Protein AF-A0A419HDW2-F1 (afdb_monomer_lite)

Sequence (136 aa):
MPSTAQEIQAGAQLYGDLRALRSAAEVYADDGRHPENVVVALKNVARVCQGLLAAGWRPTLLENRPSVADLAIEVTNLITVPELTIWKVRPPETKGEKARYRPSLITLASQLEPVCALLKPPSDVPPASTGGDAAQ

Foldseek 3Di:
DDDPVVQLVLLLQLLVLLVQLLVQLVVCLVPVPDLVSNLVSLVSNLVSLVVCVVVVPDFDPPPPATGVNRLSVVLNVLCVPVLNVCSNVPRDDDPVNSVVCSVSSVVSSVVSVVSSVRSPRDPPDPDPPPDDDPDD

Structure (mmCIF, N/CA/C/O backbone):
data_AF-A0A419HDW2-F1
#
_entry.id   AF-A0A419HDW2-F1
#
loop_
_atom_site.group_PDB
_atom_site.id
_atom_site.type_symbol
_atom_site.label_atom_id
_atom_site.label_alt_id
_atom_site.label_comp_id
_atom_site.label_asym_id
_atom_site.label_entity_id
_atom_site.label_seq_id
_atom_site.pdbx_PDB_ins_code
_atom_site.Cartn_x
_atom_site.Cartn_y
_atom_site.Cartn_z
_atom_site.occupancy
_atom_site.B_iso_or_equiv
_atom_site.auth_seq_id
_atom_site.auth_comp_id
_atom_site.auth_asym_id
_atom_site.auth_atom_id
_atom_site.pdbx_PDB_model_num
ATOM 1 N N . MET A 1 1 ? 20.399 -0.779 -18.180 1.00 51.03 1 MET A N 1
ATOM 2 C CA . MET A 1 1 ? 19.063 -0.324 -17.742 1.00 51.03 1 MET A CA 1
ATOM 3 C C . MET A 1 1 ? 18.105 -1.502 -17.851 1.00 51.03 1 MET A C 1
ATOM 5 O O . MET A 1 1 ? 18.317 -2.300 -18.762 1.00 51.03 1 MET A O 1
ATOM 9 N N . PRO A 1 2 ? 17.123 -1.645 -16.942 1.00 57.00 2 PRO A N 1
ATOM 10 C CA . PRO A 1 2 ? 16.031 -2.605 -17.101 1.00 57.00 2 PRO A CA 1
ATOM 11 C C . PRO A 1 2 ? 15.308 -2.364 -18.428 1.00 57.00 2 PRO A C 1
ATOM 13 O O . PRO A 1 2 ? 15.248 -1.227 -18.894 1.00 57.00 2 PRO A O 1
ATOM 16 N N . SER A 1 3 ? 14.791 -3.416 -19.056 1.00 69.88 3 SER A N 1
ATOM 17 C CA . SER A 1 3 ? 14.035 -3.267 -20.303 1.00 69.88 3 SER A CA 1
ATOM 18 C C . SER A 1 3 ? 12.607 -2.781 -20.032 1.00 69.88 3 SER A C 1
ATOM 20 O O . SER A 1 3 ? 12.057 -3.021 -18.958 1.00 69.88 3 SER A O 1
ATOM 22 N N . THR A 1 4 ? 11.956 -2.183 -21.034 1.00 71.12 4 THR A N 1
ATOM 23 C CA . THR A 1 4 ? 10.525 -1.823 -20.984 1.00 71.12 4 THR A CA 1
ATOM 24 C C . THR A 1 4 ? 9.644 -3.011 -20.574 1.00 71.12 4 THR A C 1
ATOM 26 O O . THR A 1 4 ? 8.677 -2.847 -19.839 1.00 71.12 4 THR A O 1
ATOM 29 N N . ALA A 1 5 ? 10.004 -4.233 -20.983 1.00 75.06 5 ALA A N 1
ATOM 30 C CA . ALA A 1 5 ? 9.298 -5.447 -20.576 1.00 75.06 5 ALA A CA 1
ATOM 31 C C . ALA A 1 5 ? 9.395 -5.715 -19.059 1.00 75.06 5 ALA A C 1
ATOM 33 O O . ALA A 1 5 ? 8.409 -6.126 -18.452 1.00 75.06 5 ALA A O 1
ATOM 34 N N . GLN A 1 6 ? 10.547 -5.441 -18.434 1.00 74.06 6 GLN A N 1
ATOM 35 C CA . GLN A 1 6 ? 10.721 -5.563 -16.981 1.00 74.06 6 GLN A CA 1
ATOM 36 C C . GLN A 1 6 ? 9.932 -4.490 -16.219 1.00 74.06 6 GLN A C 1
ATOM 38 O O . GLN A 1 6 ? 9.345 -4.801 -15.182 1.00 74.06 6 GLN A O 1
ATOM 43 N N . GLU A 1 7 ? 9.862 -3.259 -16.738 1.00 70.69 7 GLU A N 1
ATOM 44 C CA . GLU A 1 7 ? 9.018 -2.200 -16.158 1.00 70.69 7 GLU A CA 1
ATOM 45 C C . GLU A 1 7 ? 7.531 -2.565 -16.207 1.00 70.69 7 GLU A C 1
ATOM 47 O O . GLU A 1 7 ? 6.835 -2.458 -15.198 1.00 70.69 7 GLU A O 1
ATOM 52 N N . ILE A 1 8 ? 7.054 -3.069 -17.349 1.00 73.94 8 ILE A N 1
ATOM 53 C CA . ILE A 1 8 ? 5.665 -3.519 -17.510 1.00 73.94 8 ILE A CA 1
ATOM 54 C C . ILE A 1 8 ? 5.355 -4.668 -16.545 1.00 73.94 8 ILE A C 1
ATOM 56 O O . ILE A 1 8 ? 4.331 -4.641 -15.859 1.00 73.94 8 ILE A O 1
ATOM 60 N N . GLN A 1 9 ? 6.242 -5.663 -16.454 1.00 79.12 9 GLN A N 1
ATOM 61 C CA . GLN A 1 9 ? 6.035 -6.823 -15.590 1.00 79.12 9 GLN A CA 1
ATOM 62 C C . GLN A 1 9 ? 5.960 -6.429 -14.113 1.00 79.12 9 GLN A C 1
ATOM 64 O O . GLN A 1 9 ? 5.050 -6.869 -13.408 1.00 79.12 9 GLN A O 1
ATOM 69 N N . ALA A 1 10 ? 6.881 -5.597 -13.626 1.00 79.25 10 ALA A N 1
ATOM 70 C CA . ALA A 1 10 ? 6.835 -5.222 -12.220 1.00 79.25 10 ALA A CA 1
ATOM 71 C C . ALA A 1 10 ? 5.755 -4.176 -11.915 1.00 79.25 10 ALA A C 1
ATOM 73 O O . ALA A 1 10 ? 5.220 -4.186 -10.810 1.00 79.25 10 ALA A O 1
ATOM 74 N N . GLY A 1 11 ? 5.362 -3.344 -12.886 1.00 78.94 11 GLY A N 1
ATOM 75 C CA . GLY A 1 11 ? 4.158 -2.517 -12.785 1.00 78.94 11 GLY A CA 1
ATOM 76 C C . GLY A 1 11 ? 2.898 -3.367 -12.599 1.00 78.94 11 GLY A C 1
ATOM 77 O O . GLY A 1 11 ? 2.098 -3.094 -11.705 1.00 78.94 11 GLY A O 1
ATOM 78 N N . ALA A 1 12 ? 2.761 -4.456 -13.364 1.00 82.00 12 ALA A N 1
ATOM 79 C CA . ALA A 1 12 ? 1.657 -5.405 -13.217 1.00 82.00 12 ALA A CA 1
ATOM 80 C C . ALA A 1 12 ? 1.681 -6.143 -11.864 1.00 82.00 12 ALA A C 1
ATOM 82 O O . ALA A 1 12 ? 0.631 -6.299 -11.237 1.00 82.00 12 ALA A O 1
ATOM 83 N N . GLN A 1 13 ? 2.863 -6.553 -11.386 1.00 84.62 13 GLN A N 1
ATOM 84 C CA . GLN A 1 13 ? 3.018 -7.169 -10.063 1.00 84.62 13 GLN A CA 1
ATOM 85 C C . GLN A 1 13 ? 2.631 -6.192 -8.943 1.00 84.62 13 GLN A C 1
ATOM 87 O O . GLN A 1 13 ? 1.814 -6.528 -8.085 1.00 84.62 13 GLN A O 1
ATOM 92 N N . LEU A 1 14 ? 3.162 -4.964 -8.985 1.00 84.62 14 LEU A N 1
ATOM 93 C CA . LEU A 1 14 ? 2.855 -3.916 -8.013 1.00 84.62 14 LEU A CA 1
ATOM 94 C C . LEU A 1 14 ? 1.357 -3.581 -8.012 1.00 84.62 14 LEU A C 1
ATOM 96 O O . LEU A 1 14 ? 0.757 -3.471 -6.947 1.00 84.62 14 LEU A O 1
ATOM 100 N N . TYR A 1 15 ? 0.731 -3.488 -9.188 1.00 84.94 15 TYR A N 1
ATOM 101 C CA . TYR A 1 15 ? -0.716 -3.306 -9.322 1.00 84.94 15 TYR A CA 1
ATOM 102 C C . TYR A 1 15 ? -1.514 -4.428 -8.639 1.00 84.94 15 TYR A C 1
ATOM 104 O O . TYR A 1 15 ? -2.451 -4.149 -7.886 1.00 84.94 15 TYR A O 1
ATOM 112 N N . GLY A 1 16 ? -1.147 -5.691 -8.880 1.00 87.12 16 GLY A N 1
ATOM 113 C CA . GLY A 1 16 ? -1.806 -6.849 -8.273 1.00 87.12 16 GLY A CA 1
ATOM 114 C C . GLY A 1 16 ? -1.725 -6.833 -6.745 1.00 87.12 16 GLY A C 1
ATOM 115 O O . GLY A 1 16 ? -2.748 -6.981 -6.071 1.00 87.12 16 GLY A O 1
ATOM 116 N N . ASP A 1 17 ? -0.535 -6.577 -6.202 1.00 89.19 17 ASP A N 1
ATOM 117 C CA . ASP A 1 17 ? -0.310 -6.527 -4.755 1.00 89.19 17 ASP A CA 1
ATOM 118 C C . ASP A 1 17 ? -1.020 -5.336 -4.091 1.00 89.19 17 ASP A C 1
ATOM 120 O O . ASP A 1 17 ? -1.618 -5.487 -3.022 1.00 89.19 17 ASP A O 1
ATOM 124 N N . LEU A 1 18 ? -1.036 -4.164 -4.736 1.00 86.25 18 LEU A N 1
ATOM 125 C CA . LEU A 1 18 ? -1.774 -2.993 -4.249 1.00 86.25 18 LEU A CA 1
ATOM 126 C C . LEU A 1 18 ? -3.289 -3.220 -4.246 1.00 86.25 18 LEU A C 1
ATOM 128 O O . LEU A 1 18 ? -3.971 -2.832 -3.295 1.00 86.25 18 LEU A O 1
ATOM 132 N N . ARG A 1 19 ? -3.824 -3.894 -5.269 1.00 88.88 19 ARG A N 1
ATOM 133 C CA . ARG A 1 19 ? -5.247 -4.253 -5.329 1.00 88.88 19 ARG A CA 1
ATOM 134 C C . ARG A 1 19 ? -5.622 -5.247 -4.231 1.00 88.88 19 ARG A C 1
ATOM 136 O O . ARG A 1 19 ? -6.670 -5.088 -3.604 1.00 88.88 19 ARG A O 1
ATOM 143 N N . ALA A 1 20 ? -4.772 -6.242 -3.982 1.00 89.19 20 ALA A N 1
ATOM 144 C CA . ALA A 1 20 ? -4.961 -7.192 -2.890 1.00 89.19 20 ALA A CA 1
ATOM 145 C C . ALA A 1 20 ? -4.940 -6.487 -1.524 1.00 89.19 20 ALA A C 1
ATOM 147 O O . ALA A 1 20 ? -5.805 -6.748 -0.688 1.00 89.19 20 ALA A O 1
ATOM 148 N N . LEU A 1 21 ? -4.014 -5.543 -1.321 1.00 88.12 21 LEU A N 1
ATOM 149 C CA . LEU A 1 21 ? -3.943 -4.732 -0.105 1.00 88.12 21 LEU A CA 1
ATOM 150 C C . LEU A 1 21 ? -5.198 -3.882 0.098 1.00 88.12 21 LEU A C 1
ATOM 152 O O . LEU A 1 21 ? -5.769 -3.904 1.187 1.00 88.12 21 LEU A O 1
ATOM 156 N N . ARG A 1 22 ? -5.654 -3.177 -0.943 1.00 86.69 22 ARG A N 1
ATOM 157 C CA . ARG A 1 22 ? -6.887 -2.383 -0.893 1.00 86.69 22 ARG A CA 1
ATOM 158 C C . ARG A 1 22 ? -8.084 -3.251 -0.505 1.00 86.69 22 ARG A C 1
ATOM 160 O O . ARG A 1 22 ? -8.790 -2.913 0.436 1.00 86.69 22 ARG A O 1
ATOM 167 N N . SER A 1 23 ? -8.274 -4.387 -1.177 1.00 90.19 23 SER A N 1
ATOM 168 C CA . SER A 1 23 ? -9.396 -5.288 -0.893 1.00 90.19 23 SER A CA 1
ATOM 169 C C . SER A 1 23 ? -9.338 -5.855 0.529 1.00 90.19 23 SER A C 1
ATOM 171 O O . SER A 1 23 ? -10.353 -5.875 1.220 1.00 90.19 23 SER A O 1
ATOM 173 N N . ALA A 1 24 ? -8.156 -6.257 1.006 1.00 88.50 24 ALA A N 1
ATOM 174 C CA . ALA A 1 24 ? -7.989 -6.721 2.381 1.00 88.50 24 ALA A CA 1
ATOM 175 C C . ALA A 1 24 ? -8.295 -5.613 3.403 1.00 88.50 24 ALA A C 1
ATOM 177 O O . ALA A 1 24 ? -8.920 -5.881 4.429 1.00 88.50 24 ALA A O 1
ATOM 178 N N . ALA A 1 25 ? -7.876 -4.374 3.123 1.00 84.44 25 ALA A N 1
ATOM 179 C CA . ALA A 1 25 ? -8.143 -3.219 3.973 1.00 84.44 25 ALA A CA 1
ATOM 180 C C . ALA A 1 25 ? -9.636 -2.858 4.012 1.00 84.44 25 ALA A C 1
ATOM 182 O O . ALA A 1 25 ? -10.146 -2.582 5.093 1.00 84.44 25 ALA A O 1
ATOM 183 N N . GLU A 1 26 ? -10.336 -2.902 2.873 1.00 86.75 26 GLU A N 1
ATOM 184 C CA . GLU A 1 26 ? -11.787 -2.677 2.774 1.00 86.75 26 GLU A CA 1
ATOM 185 C C . GLU A 1 26 ? -12.570 -3.741 3.552 1.00 86.75 26 GLU A C 1
ATOM 187 O O . GLU A 1 26 ? -13.367 -3.398 4.424 1.00 86.75 26 GLU A O 1
ATOM 192 N N . VAL A 1 27 ? -12.283 -5.028 3.315 1.00 86.44 27 VAL A N 1
ATOM 193 C CA . VAL A 1 27 ? -12.936 -6.139 4.031 1.00 86.44 27 VAL A CA 1
ATOM 194 C C . VAL A 1 27 ? -12.738 -5.991 5.535 1.00 86.44 27 VAL A C 1
ATOM 196 O O . VAL A 1 27 ? -13.713 -5.986 6.283 1.00 86.44 27 VAL A O 1
ATOM 199 N N . TYR A 1 28 ? -11.494 -5.783 5.976 1.00 82.50 28 TYR A N 1
ATOM 200 C CA . TYR A 1 28 ? -11.209 -5.587 7.391 1.00 82.50 28 TYR A CA 1
ATOM 201 C C . TYR A 1 28 ? -11.903 -4.341 7.957 1.00 82.50 28 TYR A C 1
ATOM 203 O O . TYR A 1 28 ? -12.390 -4.368 9.089 1.00 82.50 28 TYR A O 1
ATOM 211 N N . ALA A 1 29 ? -11.929 -3.234 7.211 1.00 80.19 29 ALA A N 1
ATOM 212 C CA . ALA A 1 29 ? -12.580 -2.010 7.659 1.00 80.19 29 ALA A CA 1
ATOM 213 C C . ALA A 1 29 ? -14.080 -2.233 7.882 1.00 80.19 29 ALA A C 1
ATOM 215 O O . ALA A 1 29 ? -14.630 -1.694 8.843 1.00 80.19 29 ALA A O 1
ATOM 216 N N . ASP A 1 30 ? -14.725 -3.038 7.043 1.00 81.94 30 ASP A N 1
ATOM 217 C CA . ASP A 1 30 ? -16.161 -3.282 7.118 1.00 81.94 30 ASP A CA 1
ATOM 218 C C . ASP A 1 30 ? -16.548 -4.327 8.164 1.00 81.94 30 ASP A C 1
ATOM 220 O O . ASP A 1 30 ? -17.490 -4.099 8.929 1.00 81.94 30 ASP A O 1
ATOM 224 N N . ASP A 1 31 ? -15.825 -5.446 8.244 1.00 80.62 31 ASP A N 1
ATOM 225 C CA . ASP A 1 31 ? -16.227 -6.590 9.068 1.00 80.62 31 ASP A CA 1
ATOM 226 C C . ASP A 1 31 ? -15.315 -6.868 10.280 1.00 80.62 31 ASP A C 1
ATOM 228 O O . ASP A 1 31 ? -15.681 -7.630 11.181 1.00 80.62 31 ASP A O 1
ATOM 232 N N . GLY A 1 32 ? -14.147 -6.223 10.348 1.00 76.31 32 GLY A N 1
ATOM 233 C CA . GLY A 1 32 ? -13.163 -6.372 11.421 1.00 76.31 32 GLY A CA 1
ATOM 234 C C . GLY A 1 32 ? -12.503 -7.753 11.496 1.00 76.31 32 GLY A C 1
ATOM 235 O O . GLY A 1 32 ? -11.890 -8.076 12.528 1.00 76.31 32 GLY A O 1
ATOM 236 N N . ARG A 1 33 ? -12.641 -8.592 10.466 1.00 77.56 33 ARG A N 1
ATOM 237 C CA . ARG A 1 33 ? -12.080 -9.947 10.383 1.00 77.56 33 ARG A CA 1
ATOM 238 C C . ARG A 1 33 ? -10.888 -9.984 9.432 1.00 77.56 33 ARG A C 1
ATOM 240 O O . ARG A 1 33 ? -10.648 -9.078 8.648 1.00 77.56 33 ARG A O 1
ATOM 247 N N . HIS A 1 34 ? -10.100 -11.043 9.566 1.00 83.88 34 HIS A N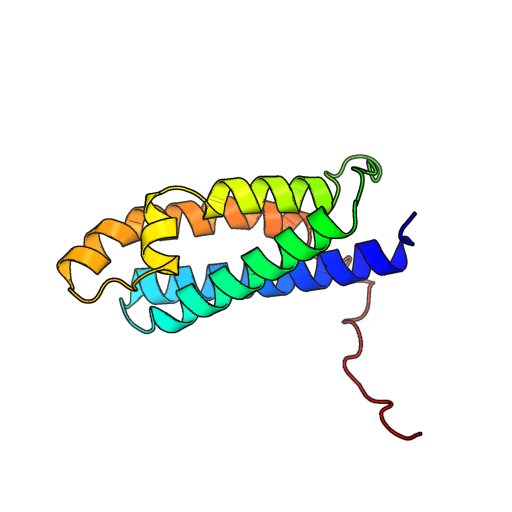 1
ATOM 248 C CA . HIS A 1 34 ? -8.930 -11.318 8.735 1.00 83.88 34 HIS A CA 1
ATOM 249 C C . HIS A 1 34 ? -7.827 -10.238 8.699 1.00 83.88 34 HIS A C 1
ATOM 251 O O . HIS A 1 34 ? -7.322 -9.917 7.618 1.00 83.88 34 HIS A O 1
ATOM 257 N N . PRO A 1 35 ? -7.393 -9.671 9.847 1.00 80.56 35 PRO A N 1
ATOM 258 C CA . PRO A 1 35 ? -6.251 -8.751 9.868 1.00 80.56 35 PRO A CA 1
ATOM 259 C C . PRO A 1 35 ? -4.973 -9.374 9.279 1.00 80.56 35 PRO A C 1
ATOM 261 O O . PRO A 1 35 ? -4.131 -8.654 8.746 1.00 80.56 35 PRO A O 1
ATOM 264 N N . GLU A 1 36 ? -4.830 -10.702 9.325 1.00 82.81 36 GLU A N 1
ATOM 265 C CA . GLU A 1 36 ? -3.730 -11.441 8.706 1.00 82.81 36 GLU A CA 1
ATOM 266 C C . GLU A 1 36 ? -3.620 -11.195 7.194 1.00 82.81 36 GLU A C 1
ATOM 268 O O . GLU A 1 36 ? -2.506 -11.073 6.683 1.00 82.81 36 GLU A O 1
ATOM 273 N N . ASN A 1 37 ? -4.745 -11.023 6.491 1.00 87.44 37 ASN A N 1
ATOM 274 C CA . ASN A 1 37 ? -4.751 -10.758 5.051 1.00 87.44 37 ASN A CA 1
ATOM 275 C C . ASN A 1 37 ? -4.189 -9.366 4.739 1.00 87.44 37 ASN A C 1
ATOM 277 O O . ASN A 1 37 ? -3.426 -9.209 3.786 1.00 87.44 37 ASN A O 1
ATOM 281 N N . VAL A 1 38 ? -4.493 -8.370 5.581 1.00 84.50 38 VAL A N 1
ATOM 282 C CA . VAL A 1 38 ? -3.924 -7.016 5.475 1.00 84.50 38 VAL A CA 1
ATOM 283 C C . VAL A 1 38 ? -2.4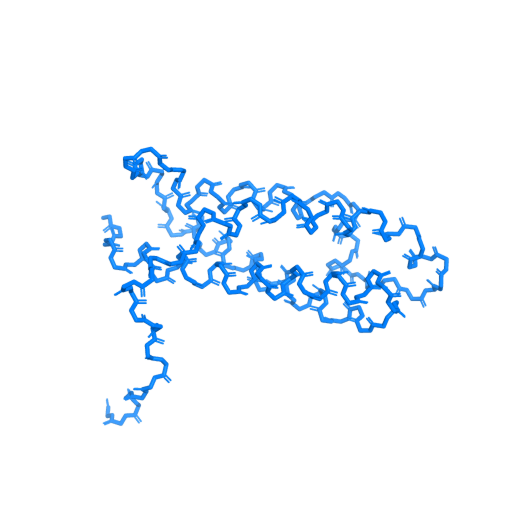11 -7.067 5.684 1.00 84.50 38 VAL A C 1
ATOM 285 O O . VAL A 1 38 ? -1.656 -6.481 4.912 1.00 84.50 38 VAL A O 1
ATOM 288 N N . VAL A 1 39 ? -1.946 -7.814 6.690 1.00 83.00 39 VAL A N 1
ATOM 289 C CA . VAL A 1 39 ? -0.512 -7.954 6.988 1.00 83.00 39 VAL A CA 1
ATOM 290 C C . VAL A 1 39 ? 0.238 -8.655 5.854 1.00 83.00 39 VAL A C 1
ATOM 292 O O . VAL A 1 39 ? 1.323 -8.210 5.476 1.00 83.00 39 VAL A O 1
ATOM 295 N N . VAL A 1 40 ? -0.314 -9.736 5.297 1.00 86.81 40 VAL A N 1
ATOM 296 C CA . VAL A 1 40 ? 0.285 -10.443 4.153 1.00 86.81 40 VAL A CA 1
ATOM 297 C C . VAL A 1 40 ? 0.371 -9.522 2.939 1.00 86.81 40 VAL A C 1
ATOM 299 O O . VAL A 1 40 ? 1.443 -9.403 2.343 1.00 86.81 40 VAL A O 1
ATOM 302 N N . ALA A 1 41 ? -0.710 -8.811 2.616 1.00 87.75 41 ALA A N 1
ATOM 303 C CA . ALA A 1 41 ? -0.723 -7.887 1.490 1.00 87.75 41 ALA A CA 1
ATOM 304 C C . ALA A 1 41 ? 0.269 -6.724 1.684 1.00 87.75 41 ALA A C 1
ATOM 306 O O . ALA A 1 41 ? 1.037 -6.414 0.776 1.00 87.75 41 ALA A O 1
ATOM 307 N N . LEU A 1 42 ? 0.354 -6.150 2.893 1.00 84.62 42 LEU A N 1
ATOM 308 C CA . LEU A 1 42 ? 1.356 -5.132 3.239 1.00 84.62 42 LEU A CA 1
ATOM 309 C C . LEU A 1 42 ? 2.789 -5.638 3.041 1.00 84.62 42 LEU A C 1
ATOM 311 O O . LEU A 1 42 ? 3.641 -4.898 2.550 1.00 84.62 42 LEU A O 1
ATOM 315 N N . LYS A 1 43 ? 3.072 -6.888 3.430 1.00 84.94 43 LYS A N 1
ATOM 316 C CA . LYS A 1 43 ? 4.395 -7.503 3.255 1.00 84.94 43 LYS A CA 1
ATOM 317 C C . LYS A 1 43 ? 4.733 -7.720 1.783 1.00 84.94 43 LYS A C 1
ATOM 319 O O . LYS A 1 43 ? 5.875 -7.475 1.401 1.00 84.94 43 LYS A O 1
ATOM 324 N N . ASN A 1 44 ? 3.769 -8.146 0.968 1.00 87.88 44 ASN A N 1
ATOM 325 C CA . ASN A 1 44 ? 3.977 -8.332 -0.468 1.00 87.88 44 ASN A CA 1
ATOM 326 C C . ASN A 1 44 ? 4.265 -6.999 -1.164 1.00 87.88 44 ASN A C 1
ATOM 328 O O . ASN A 1 44 ? 5.298 -6.879 -1.818 1.00 87.88 44 ASN A O 1
ATOM 332 N N . VAL A 1 45 ? 3.441 -5.975 -0.916 1.00 85.69 45 VAL A N 1
ATOM 333 C CA . VAL A 1 45 ? 3.662 -4.618 -1.441 1.00 85.69 45 VAL A CA 1
ATOM 334 C C . VAL A 1 45 ? 5.032 -4.085 -1.015 1.00 85.69 45 VAL A C 1
ATOM 336 O O . VAL A 1 45 ? 5.807 -3.636 -1.855 1.00 85.69 45 VAL A O 1
ATOM 339 N N . ALA A 1 46 ? 5.380 -4.194 0.273 1.00 84.00 46 ALA A N 1
ATOM 340 C CA . ALA A 1 46 ? 6.680 -3.747 0.772 1.00 84.00 46 ALA A CA 1
ATOM 341 C C . ALA A 1 46 ? 7.848 -4.474 0.089 1.00 84.00 46 ALA A C 1
ATOM 343 O O . ALA A 1 46 ? 8.837 -3.837 -0.265 1.00 84.00 46 ALA A O 1
ATOM 344 N N . ARG A 1 47 ? 7.734 -5.793 -0.118 1.00 85.06 47 ARG A N 1
ATOM 345 C CA . ARG A 1 47 ? 8.757 -6.596 -0.797 1.00 85.06 47 ARG A CA 1
ATOM 346 C C . ARG A 1 47 ? 8.936 -6.160 -2.246 1.00 85.06 47 ARG A C 1
ATOM 348 O O . ARG A 1 47 ? 10.076 -6.014 -2.678 1.00 85.06 47 ARG A O 1
ATOM 355 N N . VAL A 1 48 ? 7.844 -5.954 -2.982 1.00 83.50 48 VAL A N 1
ATOM 356 C CA . VAL A 1 48 ? 7.916 -5.477 -4.368 1.00 83.50 48 VAL A CA 1
ATOM 357 C C . VAL A 1 48 ? 8.581 -4.110 -4.402 1.00 83.50 48 VAL A C 1
ATOM 359 O O . VAL A 1 48 ? 9.603 -3.977 -5.064 1.00 83.50 48 VAL A O 1
ATOM 362 N N . CYS A 1 49 ? 8.111 -3.137 -3.614 1.00 82.88 49 CYS A N 1
ATOM 363 C CA . CYS A 1 49 ? 8.720 -1.806 -3.573 1.00 82.88 49 CYS A CA 1
ATOM 364 C C . CYS A 1 49 ? 10.219 -1.856 -3.235 1.00 82.88 49 CYS A C 1
ATOM 366 O O . CYS A 1 49 ? 11.022 -1.220 -3.913 1.00 82.88 49 CYS A O 1
ATOM 368 N N . GLN A 1 50 ? 10.622 -2.651 -2.239 1.00 82.88 50 GLN A N 1
ATOM 369 C CA . GLN A 1 50 ? 12.036 -2.839 -1.897 1.00 82.88 50 GLN A CA 1
ATOM 370 C C . GLN A 1 50 ? 12.836 -3.463 -3.042 1.00 82.88 50 GLN A C 1
ATOM 372 O O . GLN A 1 50 ? 13.945 -3.011 -3.311 1.00 82.88 50 GLN A O 1
ATOM 377 N N . GLY A 1 51 ? 12.285 -4.468 -3.730 1.00 81.25 51 GLY A N 1
ATOM 378 C CA . GLY A 1 51 ? 12.917 -5.086 -4.895 1.00 81.25 51 GLY A CA 1
ATOM 379 C C . GLY A 1 51 ? 13.134 -4.090 -6.034 1.00 81.25 51 GLY A C 1
ATOM 380 O O . GLY A 1 51 ? 14.215 -4.058 -6.617 1.00 81.25 51 GLY A O 1
ATOM 381 N N . LEU A 1 52 ? 12.149 -3.226 -6.294 1.00 76.12 52 LEU A N 1
ATOM 382 C CA . LEU A 1 52 ? 12.249 -2.174 -7.309 1.00 76.12 52 LEU A CA 1
ATOM 383 C C . LEU A 1 52 ? 13.315 -1.132 -6.959 1.00 76.12 52 LEU A C 1
ATOM 385 O O . LEU A 1 52 ? 14.134 -0.769 -7.803 1.00 76.12 52 LEU A O 1
ATOM 389 N N . LEU A 1 53 ? 13.353 -0.700 -5.697 1.00 75.88 53 LEU A N 1
ATOM 390 C CA . LEU A 1 53 ? 14.354 0.250 -5.210 1.00 75.88 53 LEU A CA 1
ATOM 391 C C . LEU A 1 53 ? 15.767 -0.350 -5.231 1.00 75.88 53 LEU A C 1
ATOM 393 O O . LEU A 1 53 ? 16.712 0.302 -5.676 1.00 75.88 53 LEU A O 1
ATOM 397 N N . ALA A 1 54 ? 15.917 -1.606 -4.801 1.00 77.19 54 ALA A N 1
ATOM 398 C CA . ALA A 1 54 ? 17.195 -2.317 -4.780 1.00 77.19 54 ALA A CA 1
ATOM 399 C C . ALA A 1 54 ? 17.733 -2.617 -6.188 1.00 77.19 54 ALA A C 1
ATOM 401 O O . ALA A 1 54 ? 18.945 -2.602 -6.394 1.00 77.19 54 ALA A O 1
ATOM 402 N N . ALA A 1 55 ? 16.852 -2.825 -7.171 1.00 71.44 55 ALA A N 1
ATOM 403 C CA . ALA A 1 55 ? 17.229 -2.991 -8.574 1.00 71.44 55 ALA A CA 1
ATOM 404 C C . ALA A 1 55 ? 17.782 -1.702 -9.216 1.00 71.44 55 ALA A C 1
ATOM 406 O O . ALA A 1 55 ? 18.139 -1.704 -10.396 1.00 71.44 55 ALA A O 1
ATOM 407 N N . GLY A 1 56 ? 17.850 -0.596 -8.464 1.00 62.22 56 GLY A N 1
ATOM 408 C CA . GLY A 1 56 ? 18.347 0.681 -8.958 1.00 62.22 56 GLY A CA 1
ATOM 409 C C . GLY A 1 56 ? 17.480 1.236 -10.081 1.00 62.22 56 GLY A C 1
ATOM 410 O O . GLY A 1 56 ? 18.000 1.931 -10.957 1.00 62.22 56 GLY A O 1
ATOM 411 N N . TRP A 1 57 ? 16.182 0.902 -10.085 1.00 63.78 57 TRP A N 1
ATOM 412 C CA . TRP A 1 57 ? 15.233 1.479 -11.024 1.00 63.78 57 TRP A CA 1
ATOM 413 C C . TRP A 1 57 ? 15.275 2.999 -10.896 1.00 63.78 57 TRP A C 1
ATOM 415 O O . TRP A 1 57 ? 14.980 3.574 -9.849 1.00 63.78 57 TRP A O 1
ATOM 425 N N . ARG A 1 58 ? 15.744 3.640 -11.965 1.00 52.25 58 ARG A N 1
ATOM 426 C CA . ARG A 1 58 ? 15.806 5.093 -12.079 1.00 52.25 58 ARG A CA 1
ATOM 427 C C . ARG A 1 58 ? 14.462 5.565 -12.625 1.00 52.25 58 ARG A C 1
ATOM 429 O O . ARG A 1 58 ? 13.926 4.880 -13.491 1.00 52.25 58 ARG A O 1
ATOM 436 N N . PRO A 1 59 ? 13.951 6.720 -12.183 1.00 46.94 59 PRO A N 1
ATOM 437 C CA . PRO A 1 59 ? 12.754 7.305 -12.757 1.00 46.94 59 PRO A CA 1
ATOM 438 C C . PRO A 1 59 ? 12.938 7.556 -14.253 1.00 46.94 59 PRO A C 1
ATOM 440 O O . PRO A 1 59 ? 13.621 8.496 -14.659 1.00 46.94 59 PRO A O 1
ATOM 443 N N . THR A 1 60 ? 12.367 6.697 -15.087 1.00 48.41 60 THR A N 1
ATOM 444 C CA . THR A 1 60 ? 12.168 6.984 -16.503 1.00 48.41 60 THR A CA 1
ATOM 445 C C . THR A 1 60 ? 10.791 7.610 -16.622 1.00 48.41 60 THR A C 1
ATOM 447 O O . THR A 1 60 ? 9.782 6.957 -16.364 1.00 48.41 60 THR A O 1
ATOM 450 N N . LEU A 1 61 ? 10.751 8.902 -16.958 1.00 46.47 61 LEU A N 1
ATOM 451 C CA . LEU A 1 61 ? 9.517 9.593 -17.320 1.00 46.47 61 LEU A CA 1
ATOM 452 C C . LEU A 1 61 ? 8.985 8.942 -18.601 1.00 46.47 61 LEU A C 1
ATOM 454 O O . LEU A 1 61 ? 9.343 9.342 -19.707 1.00 46.47 61 LEU A O 1
ATOM 458 N N . LEU A 1 62 ? 8.161 7.906 -18.455 1.00 49.56 62 LEU A N 1
ATOM 459 C CA . LEU A 1 62 ? 7.285 7.463 -19.529 1.00 49.56 62 LEU A CA 1
ATOM 460 C C . LEU A 1 62 ? 6.328 8.623 -19.774 1.00 49.56 62 LEU A C 1
ATOM 462 O O . LEU A 1 62 ? 5.630 9.026 -18.850 1.00 49.56 62 LEU A O 1
ATOM 466 N N . GLU A 1 63 ? 6.382 9.201 -20.973 1.00 51.53 63 GLU A N 1
ATOM 467 C CA . GLU A 1 63 ? 5.671 10.408 -21.410 1.00 51.53 63 GLU A CA 1
ATOM 468 C C . GLU A 1 63 ? 4.376 10.676 -20.610 1.00 51.53 63 GLU A C 1
ATOM 470 O O . GLU A 1 63 ? 3.317 10.105 -20.875 1.00 51.53 63 GLU A O 1
ATOM 475 N N . ASN A 1 64 ? 4.474 11.560 -19.608 1.00 54.25 64 ASN A N 1
ATOM 476 C CA . ASN A 1 64 ? 3.382 12.032 -18.742 1.00 54.25 64 ASN A CA 1
ATOM 477 C C . ASN A 1 64 ? 2.840 11.070 -17.661 1.00 54.25 64 ASN A C 1
ATOM 479 O O . ASN A 1 64 ? 1.725 11.276 -17.177 1.00 54.25 64 ASN A O 1
ATOM 483 N N . ARG A 1 65 ? 3.597 10.053 -17.232 1.00 55.28 65 ARG A N 1
ATOM 484 C CA . ARG A 1 65 ? 3.249 9.191 -16.087 1.00 55.28 65 ARG A CA 1
ATOM 485 C C . ARG A 1 65 ? 4.436 9.042 -15.125 1.00 55.28 65 ARG A C 1
ATOM 487 O O . ARG A 1 65 ? 5.571 8.941 -15.591 1.00 55.28 65 ARG A O 1
ATOM 494 N N . PRO A 1 66 ? 4.203 9.027 -13.798 1.00 64.50 66 PRO A N 1
ATOM 495 C CA . PRO A 1 66 ? 5.253 8.697 -12.838 1.00 64.50 66 PRO A CA 1
ATOM 496 C C . PRO A 1 66 ? 5.807 7.300 -13.139 1.00 64.50 66 PRO A C 1
ATOM 498 O O . PRO A 1 66 ? 5.059 6.398 -13.529 1.00 64.50 66 PRO A O 1
ATOM 501 N N . SER A 1 67 ? 7.120 7.126 -12.985 1.00 73.81 67 SER A N 1
ATOM 502 C CA . SER A 1 67 ? 7.744 5.821 -13.196 1.00 73.81 67 SER A CA 1
ATOM 503 C C . SER A 1 67 ? 7.254 4.820 -12.143 1.00 73.81 67 SER A C 1
ATOM 505 O O . SER A 1 67 ? 6.809 5.199 -11.056 1.00 73.81 67 SER A O 1
ATOM 507 N N . VAL A 1 68 ? 7.383 3.517 -12.415 1.00 75.31 68 VAL A N 1
ATOM 508 C CA . VAL A 1 68 ? 7.040 2.492 -11.411 1.00 75.31 68 VAL A CA 1
ATOM 509 C C . VAL A 1 68 ? 7.912 2.643 -10.153 1.00 75.31 68 VAL A C 1
ATOM 511 O O . VAL A 1 68 ? 7.461 2.344 -9.051 1.00 75.31 68 VAL A O 1
ATOM 514 N N . ALA A 1 69 ? 9.134 3.169 -10.294 1.00 73.31 69 ALA A N 1
ATOM 515 C CA . ALA A 1 69 ? 10.004 3.495 -9.167 1.00 73.31 69 ALA A CA 1
ATOM 516 C C . ALA A 1 69 ? 9.454 4.648 -8.312 1.00 73.31 69 ALA A C 1
ATOM 518 O O . ALA A 1 69 ? 9.446 4.534 -7.087 1.00 73.31 69 ALA A O 1
ATOM 519 N N . ASP A 1 70 ? 8.947 5.719 -8.931 1.00 76.12 70 ASP A N 1
ATOM 520 C CA . ASP A 1 70 ? 8.330 6.841 -8.207 1.00 76.12 70 ASP A CA 1
ATOM 521 C C . ASP A 1 70 ? 7.093 6.368 -7.439 1.00 76.12 70 ASP A C 1
ATOM 523 O O . ASP A 1 70 ? 6.951 6.636 -6.247 1.00 76.12 70 ASP A O 1
ATOM 527 N N . LEU A 1 71 ? 6.253 5.560 -8.089 1.00 78.88 71 LEU A N 1
ATOM 528 C CA . LEU A 1 71 ? 5.068 4.974 -7.465 1.00 78.88 71 LEU A CA 1
ATOM 529 C C . LEU A 1 71 ? 5.445 4.025 -6.319 1.00 78.88 71 LEU A C 1
ATOM 531 O O . LEU A 1 71 ? 4.789 4.020 -5.281 1.00 78.88 71 LEU A O 1
ATOM 535 N N . ALA A 1 72 ? 6.531 3.260 -6.450 1.00 80.69 72 ALA A N 1
ATOM 536 C CA . ALA A 1 72 ? 7.039 2.423 -5.367 1.00 80.69 72 ALA A CA 1
ATOM 537 C C . ALA A 1 72 ? 7.526 3.249 -4.163 1.00 80.69 72 ALA A C 1
ATOM 539 O O . ALA A 1 72 ? 7.316 2.832 -3.020 1.00 80.69 72 ALA A O 1
ATOM 540 N N . ILE A 1 73 ? 8.144 4.414 -4.391 1.00 80.38 73 ILE A N 1
ATOM 541 C CA . ILE A 1 73 ? 8.554 5.350 -3.330 1.00 80.38 73 ILE A CA 1
ATOM 542 C C . ILE A 1 73 ? 7.324 5.938 -2.641 1.00 80.38 73 ILE A C 1
ATOM 544 O O . ILE A 1 73 ? 7.243 5.901 -1.413 1.00 80.38 73 ILE A O 1
ATOM 548 N N . GLU A 1 74 ? 6.349 6.428 -3.408 1.00 81.88 74 GLU A N 1
ATOM 549 C CA . GLU A 1 74 ? 5.093 6.959 -2.873 1.00 81.88 74 GLU A CA 1
ATOM 550 C C . GLU A 1 74 ? 4.374 5.914 -2.016 1.00 81.88 74 GLU A C 1
ATOM 552 O O . GLU A 1 74 ? 4.066 6.167 -0.852 1.00 81.88 74 GLU A O 1
ATOM 557 N N . VAL A 1 75 ? 4.206 4.698 -2.540 1.00 80.94 75 VAL A N 1
ATOM 558 C CA . VAL A 1 75 ? 3.613 3.575 -1.805 1.00 80.94 75 VAL A CA 1
ATOM 559 C C . VAL A 1 75 ? 4.416 3.251 -0.552 1.00 80.94 75 VAL A C 1
ATOM 561 O O . VAL A 1 75 ? 3.824 3.045 0.506 1.00 80.94 75 VAL A O 1
ATOM 564 N N . THR A 1 76 ? 5.750 3.226 -0.637 1.00 82.00 76 THR A N 1
ATOM 565 C CA . THR A 1 76 ? 6.619 2.979 0.524 1.00 82.00 76 THR A CA 1
ATOM 566 C C . THR A 1 76 ? 6.362 4.011 1.616 1.00 82.00 76 THR A C 1
ATOM 568 O O . THR A 1 76 ? 6.108 3.622 2.756 1.00 82.00 76 THR A O 1
ATOM 571 N N . ASN A 1 77 ? 6.336 5.299 1.266 1.00 82.06 77 ASN A N 1
ATOM 572 C CA . ASN A 1 77 ? 6.068 6.384 2.207 1.00 82.06 77 ASN A CA 1
ATOM 573 C C . ASN A 1 77 ? 4.699 6.215 2.880 1.00 82.06 77 ASN A C 1
ATOM 575 O O . ASN A 1 77 ? 4.612 6.270 4.111 1.00 82.06 77 ASN A O 1
ATOM 579 N N . LEU A 1 78 ? 3.660 5.906 2.096 1.00 75.12 78 LEU A N 1
ATOM 580 C CA . LEU A 1 78 ? 2.304 5.654 2.593 1.00 75.12 78 LEU A CA 1
ATOM 581 C C . LEU A 1 78 ? 2.255 4.492 3.597 1.00 75.12 78 LEU A C 1
ATOM 583 O O . LEU A 1 78 ? 1.650 4.616 4.659 1.00 75.12 78 LEU A O 1
ATOM 587 N N . ILE A 1 79 ? 2.930 3.371 3.321 1.00 74.75 79 ILE A N 1
ATOM 588 C CA . ILE A 1 79 ? 2.895 2.190 4.205 1.00 74.75 79 ILE A CA 1
ATOM 589 C C . ILE A 1 79 ? 3.887 2.257 5.377 1.00 74.75 79 ILE A C 1
ATOM 591 O O . ILE A 1 79 ? 3.879 1.366 6.232 1.00 74.75 79 ILE A O 1
ATOM 595 N N . THR A 1 80 ? 4.799 3.232 5.400 1.00 72.56 80 THR A N 1
ATOM 596 C CA . THR A 1 80 ? 5.730 3.470 6.522 1.00 72.56 80 THR A CA 1
ATOM 597 C C . THR A 1 80 ? 5.178 4.413 7.584 1.00 72.56 80 THR A C 1
ATOM 599 O O . THR A 1 80 ? 5.814 4.590 8.622 1.00 72.56 80 THR A O 1
ATOM 602 N N . VAL A 1 81 ? 3.978 4.970 7.382 1.00 68.62 81 VAL A N 1
ATOM 603 C CA . VAL A 1 81 ? 3.283 5.756 8.408 1.00 68.62 81 VAL A CA 1
ATOM 604 C C . VAL A 1 81 ? 3.224 4.938 9.715 1.00 68.62 81 VAL A C 1
ATOM 606 O O . VAL A 1 81 ? 2.890 3.746 9.673 1.00 68.62 81 VAL A O 1
ATOM 609 N N . PRO A 1 82 ? 3.572 5.521 10.883 1.00 63.75 82 PRO A N 1
ATOM 610 C CA . PRO A 1 82 ? 3.726 4.780 12.140 1.00 63.75 82 PRO A CA 1
ATOM 611 C C . PRO A 1 82 ? 2.523 3.904 12.499 1.00 63.75 82 PRO A C 1
ATOM 613 O O . PRO A 1 82 ? 2.684 2.769 12.943 1.00 63.75 82 PRO A O 1
ATOM 616 N N . GLU A 1 83 ? 1.318 4.396 12.217 1.00 60.81 83 GLU A N 1
ATOM 617 C CA . GLU A 1 83 ? 0.055 3.699 12.461 1.00 60.81 83 GLU A CA 1
ATOM 618 C C . GLU A 1 83 ? -0.046 2.363 11.716 1.00 60.81 83 GLU A C 1
ATOM 620 O O . GLU A 1 83 ? -0.589 1.413 12.265 1.00 60.81 83 GLU A O 1
ATOM 625 N N . LEU A 1 84 ? 0.528 2.253 10.512 1.00 61.84 84 LEU A N 1
ATOM 626 C CA . LEU A 1 84 ? 0.559 1.032 9.692 1.00 61.84 84 LEU A CA 1
ATOM 627 C C . LEU A 1 84 ? 1.803 0.178 9.962 1.00 61.84 84 LEU A C 1
ATOM 629 O O . LEU A 1 84 ? 1.813 -1.028 9.712 1.00 61.84 84 LEU A O 1
ATOM 633 N N . THR A 1 85 ? 2.855 0.779 10.514 1.00 65.75 85 THR A N 1
ATOM 634 C CA . THR A 1 85 ? 4.036 0.041 10.977 1.00 65.75 85 THR A CA 1
ATOM 635 C C . THR A 1 85 ? 3.675 -0.876 12.140 1.00 65.75 85 THR A C 1
ATOM 637 O O . THR A 1 85 ? 4.133 -2.017 12.180 1.00 65.75 85 THR A O 1
ATOM 640 N N . ILE A 1 86 ? 2.779 -0.429 13.025 1.00 63.84 86 ILE A N 1
ATOM 641 C CA . ILE A 1 86 ? 2.252 -1.252 14.121 1.00 63.84 86 ILE A CA 1
ATOM 642 C C . ILE A 1 86 ? 1.648 -2.551 13.573 1.00 63.84 86 ILE A C 1
ATOM 644 O O . ILE A 1 86 ? 1.963 -3.623 14.078 1.00 63.84 86 ILE A O 1
ATOM 648 N N . TRP A 1 87 ? 0.907 -2.486 12.465 1.00 65.06 87 TRP A N 1
ATOM 649 C CA . TRP A 1 87 ? 0.311 -3.656 11.814 1.00 65.06 87 TRP A CA 1
ATOM 650 C C . TRP A 1 87 ? 1.324 -4.631 11.221 1.00 65.06 87 TRP A C 1
ATOM 652 O O . TRP A 1 87 ? 1.100 -5.840 11.244 1.00 65.06 87 TRP A O 1
ATOM 662 N N . LYS A 1 88 ? 2.452 -4.130 10.704 1.00 57.47 88 LYS A N 1
ATOM 663 C CA . LYS A 1 88 ? 3.539 -4.980 10.189 1.00 57.47 88 LYS A CA 1
ATOM 664 C C . LYS A 1 88 ? 4.197 -5.809 11.297 1.00 57.47 88 LYS A C 1
ATOM 666 O O . LYS A 1 88 ? 4.759 -6.862 10.996 1.00 57.47 88 LYS A O 1
ATOM 671 N N . VAL A 1 89 ? 4.126 -5.336 12.544 1.00 61.50 89 VAL A N 1
ATOM 672 C CA . VAL A 1 89 ? 4.746 -5.957 13.725 1.00 61.50 89 VAL A CA 1
ATOM 673 C C . VAL A 1 89 ? 3.745 -6.815 14.502 1.00 61.50 89 VAL A C 1
ATOM 675 O O . VAL A 1 89 ? 4.073 -7.938 14.880 1.00 61.50 89 VAL A O 1
ATOM 678 N N . ARG A 1 90 ? 2.524 -6.318 14.722 1.00 67.19 90 ARG A N 1
ATOM 679 C CA . ARG A 1 90 ? 1.458 -7.011 15.448 1.00 67.19 90 ARG A CA 1
ATOM 680 C C . ARG A 1 90 ? 0.085 -6.573 14.916 1.00 67.19 90 ARG A C 1
ATOM 682 O O . ARG A 1 90 ? -0.227 -5.382 14.965 1.00 67.19 90 ARG A O 1
ATOM 689 N N . PRO A 1 91 ? -0.770 -7.503 14.459 1.00 68.12 91 PRO A N 1
ATOM 690 C CA . PRO A 1 91 ? -2.142 -7.161 14.114 1.00 68.12 91 PRO A CA 1
ATOM 691 C C . PRO A 1 91 ? -2.909 -6.696 15.368 1.00 68.12 91 PRO A C 1
ATOM 693 O O . PRO A 1 91 ? -2.659 -7.206 16.461 1.00 68.12 91 PRO A O 1
ATOM 696 N N . PRO A 1 92 ? -3.851 -5.748 15.247 1.00 71.44 92 PRO A N 1
ATOM 697 C CA . PRO A 1 92 ? -4.728 -5.373 16.351 1.00 71.44 92 PRO A CA 1
ATOM 698 C C . PRO A 1 92 ? -5.582 -6.567 16.796 1.00 71.44 92 PRO A C 1
ATOM 700 O O . PRO A 1 92 ? -6.289 -7.191 15.999 1.00 71.44 92 PRO A O 1
ATOM 703 N N . GLU A 1 93 ? -5.534 -6.861 18.088 1.00 73.00 93 GLU A N 1
ATOM 704 C CA . GLU A 1 93 ? -6.137 -8.047 18.700 1.00 73.00 93 GLU A CA 1
ATOM 705 C C . GLU A 1 93 ? -7.481 -7.720 19.354 1.00 73.00 93 GLU A C 1
ATOM 707 O O . GLU A 1 93 ? -8.375 -8.563 19.415 1.00 73.00 93 GLU A O 1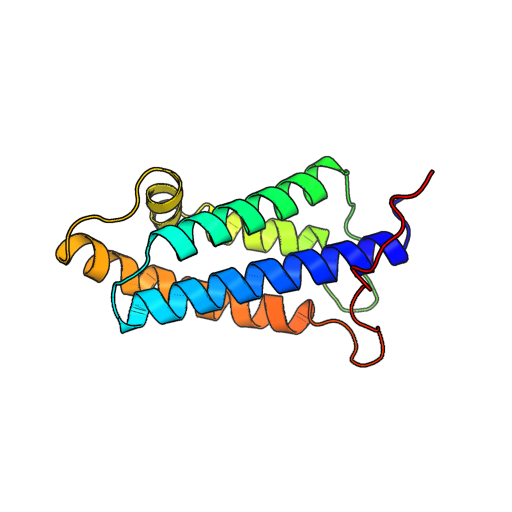
ATOM 712 N N . THR A 1 94 ? -7.670 -6.477 19.803 1.00 79.31 94 THR A N 1
ATOM 713 C CA . THR A 1 94 ? -8.893 -6.071 20.508 1.00 79.31 94 THR A CA 1
ATOM 714 C C . THR A 1 94 ? -9.838 -5.284 19.609 1.00 79.31 94 THR A C 1
ATOM 716 O O . THR A 1 94 ? -9.408 -4.507 18.761 1.00 79.31 94 THR A O 1
ATOM 719 N N . LYS A 1 95 ? -11.154 -5.404 19.839 1.00 70.94 95 LYS A N 1
ATOM 720 C CA . LYS A 1 95 ? -12.186 -4.625 19.123 1.00 70.94 95 LYS A CA 1
ATOM 721 C C . LYS A 1 95 ? -11.925 -3.108 19.171 1.00 70.94 95 LYS A C 1
ATOM 723 O O . LYS A 1 95 ? -12.189 -2.418 18.191 1.00 70.94 95 LYS A O 1
ATOM 728 N N . GLY A 1 96 ? -11.384 -2.606 20.286 1.00 74.56 96 GLY A N 1
ATOM 729 C CA . GLY A 1 96 ? -11.012 -1.197 20.452 1.00 74.56 96 GLY A CA 1
ATOM 730 C C . GLY A 1 96 ? -9.808 -0.785 19.602 1.00 74.56 96 GLY A C 1
ATOM 731 O O . GLY A 1 96 ? -9.824 0.289 19.006 1.00 74.56 96 GLY A O 1
ATOM 732 N N . GLU A 1 97 ? -8.802 -1.654 19.476 1.00 76.31 97 GLU A N 1
ATOM 733 C CA . GLU A 1 97 ? -7.691 -1.447 18.543 1.00 76.31 97 GLU A CA 1
ATOM 734 C C . GLU A 1 97 ? -8.203 -1.435 17.097 1.00 76.31 97 GLU A C 1
ATOM 736 O O . GLU A 1 97 ? -7.913 -0.493 16.366 1.00 76.31 97 GLU A O 1
ATOM 741 N N . LYS A 1 98 ? -9.055 -2.396 16.706 1.00 73.31 98 LYS A N 1
ATOM 742 C CA . LYS A 1 98 ? -9.639 -2.442 15.349 1.00 73.31 98 LYS A CA 1
ATOM 743 C C . LYS A 1 98 ? -10.352 -1.137 14.981 1.00 73.31 98 LYS A C 1
ATOM 745 O O . LYS A 1 98 ? -10.132 -0.585 13.906 1.00 73.31 98 LYS A O 1
ATOM 750 N N . ALA A 1 99 ? -11.169 -0.616 15.899 1.00 72.06 99 ALA A N 1
ATOM 751 C CA . ALA A 1 99 ? -11.906 0.631 15.703 1.00 72.06 99 ALA A CA 1
ATOM 752 C C . ALA A 1 99 ? -10.984 1.852 15.557 1.00 72.06 99 ALA A C 1
ATOM 754 O O . ALA A 1 99 ? -11.279 2.745 14.766 1.00 72.06 99 ALA A O 1
ATOM 755 N N . ARG A 1 100 ? -9.858 1.879 16.281 1.00 74.25 100 ARG A N 1
ATOM 756 C CA . ARG A 1 100 ? -8.879 2.972 16.214 1.00 74.25 100 ARG A CA 1
ATOM 757 C C . ARG A 1 100 ? -8.161 3.034 14.863 1.00 74.25 100 ARG A C 1
ATOM 759 O O . ARG A 1 100 ? -7.866 4.128 14.403 1.00 74.25 100 ARG A O 1
ATOM 766 N N . TYR A 1 101 ? -7.911 1.889 14.227 1.00 73.38 101 TYR A N 1
ATOM 767 C CA . TYR A 1 101 ? -7.152 1.816 12.970 1.00 73.38 101 TYR A CA 1
ATOM 768 C C . TYR A 1 101 ? -8.013 1.845 11.700 1.00 73.38 101 TYR A C 1
ATOM 770 O O . TYR A 1 101 ? -7.483 2.054 10.608 1.00 73.38 101 TYR A O 1
ATOM 778 N N . ARG A 1 102 ? -9.334 1.653 11.814 1.00 73.25 102 ARG A N 1
ATOM 779 C CA . ARG A 1 102 ? -10.259 1.685 10.669 1.00 73.25 102 ARG A CA 1
ATOM 780 C C . ARG A 1 102 ? -10.145 2.975 9.832 1.00 73.25 102 ARG A C 1
ATOM 782 O O . ARG A 1 102 ? -10.063 2.845 8.612 1.00 73.25 102 ARG A O 1
ATOM 789 N N . PRO A 1 103 ? -10.086 4.193 10.415 1.00 77.81 103 PRO A N 1
ATOM 790 C CA . PRO A 1 103 ? -9.924 5.417 9.626 1.00 77.81 103 PRO A CA 1
ATOM 791 C C . PRO A 1 103 ? -8.620 5.446 8.817 1.00 77.81 103 PRO A C 1
ATOM 793 O O . PRO A 1 103 ? -8.635 5.836 7.650 1.00 77.81 103 PRO A O 1
ATOM 796 N N . SER A 1 104 ? -7.507 4.984 9.397 1.00 78.75 104 SER A N 1
ATOM 797 C CA . SER A 1 104 ? -6.202 4.933 8.725 1.00 78.75 104 SER A CA 1
ATOM 798 C C . SER A 1 104 ? -6.189 3.930 7.565 1.00 78.75 104 SER A C 1
ATOM 800 O O . SER A 1 104 ? -5.605 4.212 6.524 1.00 78.75 104 SER A O 1
ATOM 802 N N . LEU A 1 105 ? -6.883 2.790 7.694 1.00 76.81 105 LEU A N 1
ATOM 803 C CA . LEU A 1 105 ? -7.017 1.801 6.615 1.00 76.81 105 LEU A CA 1
ATOM 804 C C . LEU A 1 105 ? -7.900 2.282 5.461 1.00 76.81 105 LEU A C 1
ATOM 806 O O . LEU A 1 105 ? -7.552 2.058 4.305 1.00 76.81 105 LEU A O 1
ATOM 810 N N . ILE A 1 106 ? -9.003 2.975 5.756 1.00 80.50 106 ILE A N 1
ATOM 811 C CA . ILE A 1 106 ? -9.841 3.610 4.726 1.00 80.50 106 ILE A CA 1
ATOM 812 C C . ILE A 1 106 ? -9.040 4.697 4.005 1.00 80.50 106 ILE A C 1
ATOM 814 O O . ILE A 1 106 ? -9.039 4.758 2.781 1.00 80.50 106 ILE A O 1
ATOM 818 N N . THR A 1 107 ? -8.312 5.522 4.762 1.00 82.75 107 THR A N 1
ATOM 819 C CA . THR A 1 107 ? -7.456 6.579 4.205 1.00 82.75 107 THR A CA 1
ATOM 820 C C . THR A 1 107 ? -6.395 5.986 3.285 1.00 82.75 107 THR A C 1
ATOM 822 O O . THR A 1 107 ? -6.226 6.462 2.165 1.00 82.75 107 THR A O 1
ATOM 825 N N . LEU A 1 108 ? -5.741 4.904 3.714 1.00 78.56 108 LEU A N 1
ATOM 826 C CA . LEU A 1 108 ? -4.789 4.168 2.892 1.00 78.56 108 LEU A CA 1
ATOM 827 C C . LEU A 1 108 ? -5.452 3.622 1.621 1.00 78.56 108 LEU A C 1
ATOM 829 O O . LEU A 1 108 ? -4.936 3.852 0.535 1.00 78.56 108 LEU A O 1
ATOM 833 N N . ALA A 1 109 ? -6.591 2.932 1.726 1.00 80.25 109 ALA A N 1
ATOM 834 C CA . ALA A 1 109 ? -7.303 2.386 0.569 1.00 80.25 109 ALA A CA 1
ATOM 835 C C . ALA A 1 109 ? -7.642 3.477 -0.465 1.00 80.25 109 ALA A C 1
ATOM 837 O O . ALA A 1 109 ? -7.374 3.296 -1.655 1.00 80.25 109 ALA A O 1
ATOM 838 N N . SER A 1 110 ? -8.125 4.635 -0.005 1.00 83.25 110 SER A N 1
ATOM 839 C CA . SER A 1 110 ? -8.405 5.803 -0.849 1.00 83.25 110 SER A CA 1
ATOM 840 C C . SER A 1 110 ? -7.143 6.409 -1.472 1.00 83.25 110 SER A C 1
ATOM 842 O O . SER A 1 110 ? -7.174 6.846 -2.617 1.00 83.25 110 SER A O 1
ATOM 844 N N . GLN A 1 111 ? -6.019 6.430 -0.750 1.00 77.38 111 GLN A N 1
ATOM 845 C CA . GLN A 1 111 ? -4.733 6.914 -1.270 1.00 77.38 111 GLN A CA 1
ATOM 846 C C . GLN A 1 111 ? -4.099 5.942 -2.276 1.00 77.38 111 GLN A C 1
ATOM 848 O O . GLN A 1 111 ? -3.403 6.375 -3.191 1.00 77.38 111 GLN A O 1
ATOM 853 N N . LEU A 1 112 ? -4.354 4.637 -2.140 1.00 77.31 112 LEU A N 1
ATOM 854 C CA . LEU A 1 112 ? -3.865 3.612 -3.064 1.00 77.31 112 LEU A CA 1
ATOM 855 C C . LEU A 1 112 ? -4.680 3.538 -4.361 1.00 77.31 112 LEU A C 1
ATOM 857 O O . LEU A 1 112 ? -4.152 3.106 -5.384 1.00 77.31 112 LEU A O 1
ATOM 861 N N . GLU A 1 113 ? -5.949 3.946 -4.350 1.00 82.06 113 GLU A N 1
ATOM 862 C CA . GLU A 1 113 ? -6.810 3.954 -5.537 1.00 82.06 113 GLU A CA 1
ATOM 863 C C . GLU A 1 113 ? -6.225 4.716 -6.746 1.00 82.06 113 GLU A C 1
ATOM 865 O O . GLU A 1 113 ? -6.141 4.109 -7.820 1.00 82.06 113 GLU A O 1
ATOM 870 N N . PRO A 1 114 ? -5.758 5.977 -6.625 1.00 74.94 114 PRO A N 1
ATOM 871 C CA . PRO A 1 114 ? -5.146 6.684 -7.750 1.00 74.94 114 PRO A CA 1
ATOM 872 C C . PRO A 1 114 ? -3.859 6.002 -8.236 1.00 74.94 114 PRO A C 1
ATOM 874 O O . PRO A 1 114 ? -3.639 5.910 -9.442 1.00 74.94 114 PRO A O 1
ATOM 877 N N . VAL A 1 115 ? -3.050 5.440 -7.332 1.00 73.88 115 VAL A N 1
ATOM 878 C CA . VAL A 1 115 ? -1.838 4.676 -7.685 1.00 73.88 115 VAL A CA 1
ATOM 879 C C . VAL A 1 115 ? -2.205 3.433 -8.504 1.00 73.88 115 VAL A C 1
ATOM 881 O O . VAL A 1 115 ? -1.609 3.163 -9.547 1.00 73.88 115 VAL A O 1
ATOM 884 N N . CYS A 1 116 ? -3.238 2.698 -8.084 1.00 77.25 116 CYS A N 1
ATOM 885 C CA . CYS A 1 116 ? -3.748 1.543 -8.823 1.00 77.25 116 CYS A CA 1
ATOM 886 C C . CYS A 1 116 ? -4.259 1.932 -10.216 1.00 77.25 116 CYS A C 1
ATOM 888 O O . CYS A 1 116 ? -4.058 1.183 -11.171 1.00 77.25 116 CYS A O 1
ATOM 890 N N . ALA A 1 117 ? -4.921 3.085 -10.346 1.00 75.69 117 ALA A N 1
ATOM 891 C CA . ALA A 1 117 ? -5.415 3.578 -11.629 1.00 75.69 117 ALA A CA 1
ATOM 892 C C . ALA A 1 117 ? -4.272 3.909 -12.603 1.00 75.69 117 ALA A C 1
ATOM 894 O O . ALA A 1 117 ? -4.392 3.627 -13.795 1.00 75.69 117 ALA A O 1
ATOM 895 N N . LEU A 1 118 ? -3.157 4.442 -12.093 1.00 72.25 118 LEU A N 1
ATOM 896 C CA . LEU A 1 118 ? -1.960 4.756 -12.881 1.00 72.25 118 LEU A CA 1
ATOM 897 C C . LEU A 1 118 ? -1.190 3.503 -13.327 1.00 72.25 118 LEU A C 1
ATOM 899 O O . LEU A 1 118 ? -0.650 3.484 -14.433 1.00 72.25 118 LEU A O 1
ATOM 903 N N . LEU A 1 119 ? -1.159 2.461 -12.489 1.00 72.62 119 LEU A N 1
ATOM 904 C CA . LEU A 1 119 ? -0.447 1.201 -12.751 1.00 72.62 119 LEU A CA 1
ATOM 905 C C . LEU A 1 119 ? -1.255 0.171 -13.537 1.00 72.62 119 LEU A C 1
ATOM 907 O O . LEU A 1 119 ? -0.703 -0.860 -13.927 1.00 72.62 119 LEU A O 1
ATOM 911 N N . LYS A 1 120 ? -2.558 0.402 -13.733 1.00 69.12 120 LYS A N 1
ATOM 912 C CA . LYS A 1 120 ? -3.423 -0.538 -14.444 1.00 69.12 120 LYS A CA 1
ATOM 913 C C . LYS A 1 120 ? -2.791 -0.855 -15.809 1.00 69.12 120 LYS A C 1
ATOM 915 O O . LYS A 1 120 ? -2.593 0.074 -16.599 1.00 69.12 120 LYS A O 1
ATOM 920 N N . PRO A 1 121 ? -2.491 -2.136 -16.101 1.00 61.22 121 PRO A N 1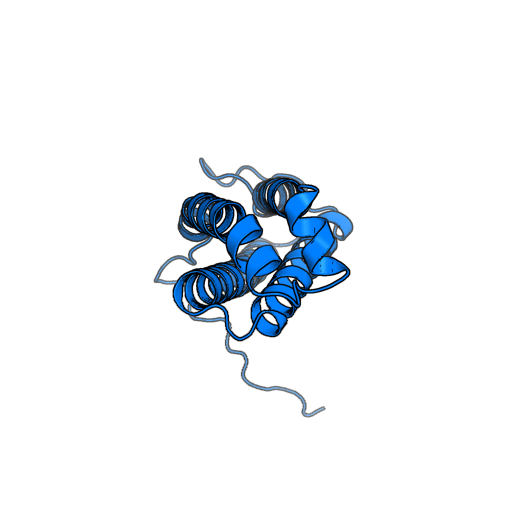
ATOM 921 C CA . PRO A 1 121 ? -1.954 -2.515 -17.397 1.00 61.22 121 PRO A CA 1
ATOM 922 C C . PRO A 1 121 ? -2.878 -2.000 -18.509 1.00 61.22 121 PRO A C 1
ATOM 924 O O . PRO A 1 121 ? -4.104 -2.028 -18.328 1.00 61.22 121 PRO A O 1
ATOM 927 N N . PRO A 1 122 ? -2.333 -1.527 -19.646 1.00 58.12 122 PRO A N 1
ATOM 928 C CA . PRO A 1 122 ? -3.150 -1.258 -20.821 1.00 58.12 122 PRO A CA 1
ATOM 929 C C . PRO A 1 122 ? -3.998 -2.494 -21.113 1.00 58.12 122 PRO A C 1
ATOM 931 O O . PRO A 1 122 ? -3.505 -3.615 -20.997 1.00 58.12 122 PRO A O 1
ATOM 934 N N . SER A 1 123 ? -5.262 -2.301 -21.481 1.00 56.59 123 SER A N 1
ATOM 935 C CA . SER A 1 123 ? -6.198 -3.396 -21.773 1.00 56.59 123 SER A CA 1
ATOM 936 C C . SER A 1 123 ? -5.680 -4.380 -22.833 1.00 56.59 123 SER A C 1
ATOM 938 O O . SER A 1 123 ? -6.142 -5.516 -22.875 1.00 56.59 123 SER A O 1
ATOM 940 N N . ASP A 1 124 ? -4.701 -3.950 -23.630 1.00 50.94 124 ASP A N 1
ATOM 941 C CA . ASP A 1 124 ? -4.066 -4.698 -24.715 1.00 50.94 124 ASP A CA 1
ATOM 942 C C . ASP A 1 124 ? -2.811 -5.480 -24.291 1.00 50.94 124 ASP A C 1
ATOM 944 O O . ASP A 1 124 ? -2.241 -6.214 -25.097 1.00 50.94 124 ASP A O 1
ATOM 948 N N . VAL A 1 125 ? -2.353 -5.338 -23.041 1.00 49.22 125 VAL A N 1
ATOM 949 C CA . VAL A 1 125 ? -1.263 -6.159 -22.505 1.00 49.22 125 VAL A CA 1
ATOM 950 C C . VAL A 1 125 ? -1.893 -7.410 -21.891 1.00 49.22 125 VAL A C 1
ATOM 952 O O . VAL A 1 125 ? -2.567 -7.300 -20.862 1.00 49.22 125 VAL A O 1
ATOM 955 N N . PRO A 1 126 ? -1.721 -8.599 -22.500 1.00 42.69 126 PRO A N 1
ATOM 956 C CA . PRO A 1 126 ? -2.283 -9.823 -21.951 1.00 42.69 126 PRO A CA 1
ATOM 957 C C . PRO A 1 126 ? -1.748 -10.041 -20.528 1.00 42.69 126 PRO A C 1
ATOM 959 O O . PRO A 1 126 ? -0.595 -9.684 -20.256 1.00 42.69 126 PRO A O 1
ATOM 962 N N . PRO A 1 127 ? -2.556 -10.607 -19.605 1.00 46.03 127 PRO A N 1
ATOM 963 C CA . PRO A 1 127 ? -2.056 -10.986 -18.291 1.00 46.03 127 PRO A CA 1
ATOM 964 C C . PRO A 1 127 ? -0.787 -11.804 -18.499 1.00 46.03 127 PRO A C 1
ATOM 966 O O . PRO A 1 127 ? -0.776 -12.703 -19.343 1.00 46.03 127 PRO A O 1
ATOM 969 N N . ALA A 1 128 ? 0.287 -11.451 -17.786 1.00 48.12 128 ALA A N 1
ATOM 970 C CA . ALA A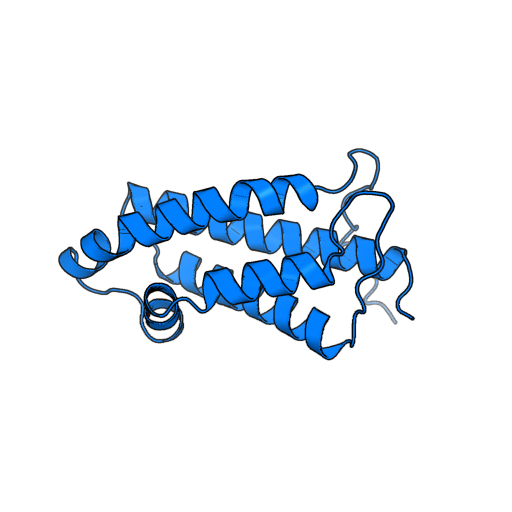 1 128 ? 1.516 -12.225 -17.825 1.00 48.12 128 ALA A CA 1
ATOM 971 C C . ALA A 1 128 ? 1.124 -13.684 -17.589 1.00 48.12 128 ALA A C 1
ATOM 973 O O . ALA A 1 128 ? 0.571 -14.014 -16.539 1.00 48.12 128 ALA A O 1
ATOM 974 N N . SER A 1 129 ? 1.306 -14.514 -18.615 1.00 42.88 129 SER A N 1
ATOM 975 C CA . SER A 1 129 ? 0.928 -15.914 -18.566 1.00 42.88 129 SER A CA 1
ATOM 976 C C . SER A 1 129 ? 1.823 -16.574 -17.526 1.00 42.88 129 SER A C 1
ATOM 978 O O . SER A 1 129 ? 2.969 -16.924 -17.797 1.00 42.88 129 SER A O 1
ATOM 980 N N . THR A 1 130 ? 1.330 -16.703 -16.298 1.00 51.88 130 THR A N 1
ATOM 981 C CA . THR A 1 130 ? 1.868 -17.623 -15.300 1.00 51.88 130 THR A CA 1
ATOM 982 C C . THR A 1 130 ? 1.494 -19.029 -15.754 1.00 51.88 130 THR A C 1
ATOM 984 O O . THR A 1 130 ? 0.560 -19.648 -15.255 1.00 51.88 130 THR A O 1
ATOM 987 N N . GLY A 1 131 ? 2.192 -19.505 -16.782 1.00 42.72 131 GLY A N 1
ATOM 988 C CA . GLY A 1 131 ? 1.890 -20.752 -17.466 1.00 42.72 131 GLY A CA 1
ATOM 989 C C . GLY A 1 131 ? 3.146 -21.391 -18.037 1.00 42.72 131 GLY A C 1
ATOM 990 O O . GLY A 1 131 ? 3.370 -21.308 -19.234 1.00 42.72 131 GLY A O 1
ATOM 991 N N . GLY A 1 132 ? 3.927 -22.003 -17.141 1.00 45.72 132 GLY A N 1
ATOM 992 C CA . GLY A 1 132 ? 4.700 -23.227 -17.370 1.00 45.72 132 GLY A CA 1
ATOM 993 C C . GLY A 1 132 ? 5.789 -23.222 -18.442 1.00 45.72 132 GLY A C 1
ATOM 994 O O . GLY A 1 132 ? 5.499 -23.466 -19.603 1.00 45.72 132 GLY A O 1
ATOM 995 N N . ASP A 1 133 ? 7.048 -23.157 -18.004 1.00 45.72 133 ASP A N 1
ATOM 996 C CA . ASP A 1 133 ? 8.010 -24.185 -18.412 1.00 45.72 133 ASP A CA 1
ATOM 997 C C . ASP A 1 133 ? 9.050 -24.400 -17.302 1.00 45.72 133 ASP A C 1
ATOM 999 O O . ASP A 1 133 ? 10.046 -23.694 -17.172 1.00 45.72 133 ASP A O 1
ATOM 1003 N N . ALA A 1 134 ? 8.736 -25.349 -16.425 1.00 43.56 134 ALA A N 1
ATOM 1004 C CA . ALA A 1 134 ? 9.710 -26.047 -15.607 1.00 43.56 134 ALA A CA 1
ATOM 1005 C C . ALA A 1 134 ? 9.736 -27.486 -16.126 1.00 43.56 134 ALA A C 1
ATOM 1007 O O . ALA A 1 134 ? 9.100 -28.369 -15.554 1.00 43.56 134 ALA A O 1
ATOM 1008 N N . ALA A 1 135 ? 10.411 -27.687 -17.257 1.00 41.28 135 ALA A N 1
ATOM 1009 C CA . ALA A 1 135 ? 10.800 -28.994 -17.767 1.00 41.28 135 ALA A CA 1
ATOM 1010 C C . ALA A 1 135 ? 12.007 -28.876 -18.719 1.00 41.28 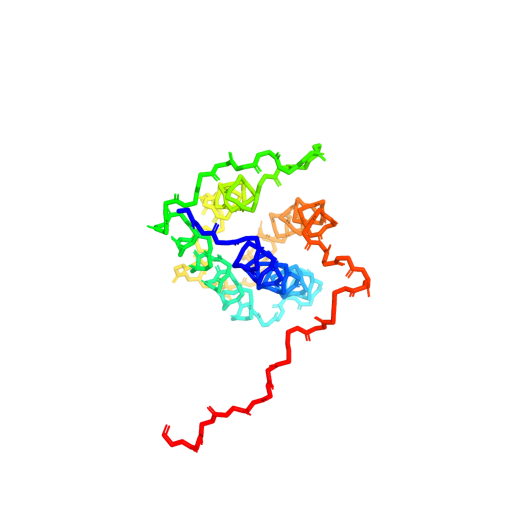135 ALA A C 1
ATOM 1012 O O . ALA A 1 135 ? 11.884 -29.186 -19.898 1.00 41.28 135 ALA A O 1
ATOM 1013 N N . GLN A 1 136 ? 13.162 -28.447 -18.190 1.00 38.75 136 GLN A N 1
ATOM 1014 C CA . GLN A 1 136 ? 14.512 -29.037 -18.355 1.00 38.75 136 GLN A CA 1
ATOM 1015 C C . GLN A 1 136 ? 15.603 -28.085 -17.858 1.00 38.75 136 GLN A C 1
ATOM 1017 O O . GLN A 1 136 ? 15.532 -26.875 -18.159 1.00 38.75 136 GLN A O 1
#

Secondary structure (DSSP, 8-state):
---HHHHHHHHHHHHHHHHHHHHHHHHHHHH---HHHHHHHHHHHHHHHHHHHHTT-----BTTB--HHHHHHHHHHHHTSHHHHHHHH----SHHHHHHHHHHHHHHHHHHHHHHHHHPPPTTS-----------

Radius of gyration: 16.2 Å; chains: 1; bounding box: 35×41×45 Å

pLDDT: mean 72.23, std 13.26, range [38.75, 90.19]